Protein AF-A0AAE7JB47-F1 (afdb_monomer_lite)

Structure (mmCIF, N/CA/C/O backbone):
data_AF-A0AAE7JB47-F1
#
_entry.id   AF-A0AAE7JB47-F1
#
loop_
_atom_site.group_PDB
_atom_site.id
_atom_site.type_symbol
_atom_site.label_atom_id
_atom_site.label_alt_id
_atom_site.label_comp_id
_atom_site.label_asym_id
_atom_site.label_entity_id
_atom_site.label_seq_id
_atom_site.pdbx_PDB_ins_code
_atom_site.Cartn_x
_atom_site.Cartn_y
_atom_site.Cartn_z
_atom_site.occupancy
_atom_site.B_iso_or_equiv
_atom_site.auth_seq_id
_atom_site.auth_comp_id
_atom_site.auth_asym_id
_atom_site.auth_atom_id
_atom_site.pdbx_PDB_model_num
ATOM 1 N N . MET A 1 1 ? -37.575 -37.099 -42.382 1.00 38.69 1 MET A N 1
ATOM 2 C CA . MET A 1 1 ? -36.194 -36.947 -41.872 1.00 38.69 1 MET A CA 1
ATOM 3 C C . MET A 1 1 ? -36.056 -35.566 -41.233 1.00 38.69 1 MET A C 1
ATOM 5 O O . MET A 1 1 ? -36.176 -34.596 -41.972 1.00 38.69 1 MET A O 1
ATOM 9 N N . PRO A 1 2 ? -35.868 -35.431 -39.909 1.00 48.88 2 PRO A N 1
ATOM 10 C CA . PRO A 1 2 ? -35.585 -34.140 -39.285 1.00 48.88 2 PRO A CA 1
ATOM 11 C C . PRO A 1 2 ? -34.068 -33.882 -39.241 1.00 48.88 2 PRO A C 1
ATOM 13 O O . PRO A 1 2 ? -33.280 -34.767 -38.904 1.00 48.88 2 PRO A O 1
ATOM 16 N N . ARG A 1 3 ? -33.650 -32.672 -39.628 1.00 50.38 3 ARG A N 1
ATOM 17 C CA . ARG A 1 3 ? -32.245 -32.236 -39.617 1.00 50.38 3 ARG A CA 1
ATOM 18 C C . ARG A 1 3 ? -31.847 -31.877 -38.180 1.00 50.38 3 ARG A C 1
ATOM 20 O O . ARG A 1 3 ? -32.556 -31.137 -37.510 1.00 50.38 3 ARG A O 1
ATOM 27 N N . ARG A 1 4 ? -30.726 -32.448 -37.726 1.00 49.97 4 ARG A N 1
ATOM 28 C CA . ARG A 1 4 ? -30.128 -32.291 -36.389 1.00 49.97 4 ARG A CA 1
ATOM 29 C C . ARG A 1 4 ? -29.899 -30.815 -36.052 1.00 49.97 4 ARG A C 1
ATOM 31 O O . ARG A 1 4 ? -29.204 -30.122 -36.791 1.00 49.97 4 ARG A O 1
ATOM 38 N N . SER A 1 5 ? -30.421 -30.379 -34.909 1.00 48.28 5 SER A N 1
ATOM 39 C CA . SER A 1 5 ? -30.042 -29.131 -34.249 1.00 48.28 5 SER A CA 1
ATOM 40 C C . SER A 1 5 ? -28.578 -29.227 -33.819 1.00 48.28 5 SER A C 1
ATOM 42 O O . SER A 1 5 ? -28.243 -29.974 -32.898 1.00 48.28 5 SER A O 1
ATOM 44 N N . ALA A 1 6 ? -27.689 -28.509 -34.501 1.00 50.94 6 ALA A N 1
ATOM 45 C CA . ALA A 1 6 ? -26.329 -28.315 -34.024 1.00 50.94 6 ALA A CA 1
ATOM 46 C C . ALA A 1 6 ? -26.372 -27.330 -32.848 1.00 50.94 6 ALA A C 1
ATOM 48 O O . ALA A 1 6 ? -26.719 -26.161 -33.005 1.00 50.94 6 ALA A O 1
ATOM 49 N N . LYS A 1 7 ? -26.068 -27.851 -31.657 1.00 47.66 7 LYS A N 1
ATOM 50 C CA . LYS A 1 7 ? -25.787 -27.113 -30.425 1.00 47.66 7 LYS A CA 1
ATOM 51 C C . LYS A 1 7 ? -24.705 -26.067 -30.726 1.00 47.66 7 LYS A C 1
ATOM 53 O O . LYS A 1 7 ? -23.560 -26.436 -30.966 1.00 47.66 7 LYS A O 1
ATOM 58 N N . SER A 1 8 ? -25.079 -24.788 -30.739 1.00 44.97 8 SER A N 1
ATOM 59 C CA . SER A 1 8 ? -24.120 -23.684 -30.798 1.00 44.97 8 SER A CA 1
ATOM 60 C C . SER A 1 8 ? -23.264 -23.745 -29.537 1.00 44.97 8 SER A C 1
ATOM 62 O O . SER A 1 8 ? -23.787 -23.656 -28.425 1.00 44.97 8 SER A O 1
ATOM 64 N N . ALA A 1 9 ? -21.973 -24.001 -29.722 1.00 52.44 9 ALA A N 1
ATOM 65 C CA . ALA A 1 9 ? -20.974 -23.950 -28.672 1.00 52.44 9 ALA A CA 1
ATOM 66 C C . ALA A 1 9 ? -20.920 -22.522 -28.107 1.00 52.44 9 ALA A C 1
ATOM 68 O O . ALA A 1 9 ? -20.885 -21.557 -28.870 1.00 52.44 9 ALA A O 1
ATOM 69 N N . ASN A 1 10 ? -20.970 -22.408 -26.779 1.00 53.28 10 ASN A N 1
ATOM 70 C CA . ASN A 1 10 ? -20.734 -21.164 -26.053 1.00 53.28 10 ASN A CA 1
ATOM 71 C C . ASN A 1 10 ? -19.324 -20.661 -26.380 1.00 53.28 10 ASN A C 1
ATOM 73 O O . ASN A 1 10 ? -18.349 -21.365 -26.117 1.00 53.28 10 ASN A O 1
ATOM 77 N N . SER A 1 11 ? -19.229 -19.446 -26.907 1.00 58.06 11 SER A N 1
ATOM 78 C CA . SER A 1 11 ? -17.989 -18.679 -26.950 1.00 58.06 11 SER A CA 1
ATOM 79 C C . SER A 1 11 ? -18.013 -17.719 -25.764 1.00 58.06 11 SER A C 1
ATOM 81 O O . SER A 1 11 ? -18.430 -16.574 -25.917 1.00 58.06 11 SER A O 1
ATOM 83 N N . ASP A 1 12 ? -17.639 -18.188 -24.574 1.00 61.09 12 ASP A N 1
ATOM 84 C CA . ASP A 1 12 ? -17.278 -17.251 -23.507 1.00 61.09 12 ASP A CA 1
ATOM 85 C C . ASP A 1 12 ? -16.010 -16.500 -23.952 1.00 61.09 12 ASP A C 1
ATOM 87 O O . ASP A 1 12 ? -15.048 -17.146 -24.387 1.00 61.09 12 ASP A O 1
ATOM 91 N N . PRO A 1 13 ? -15.982 -15.156 -23.915 1.00 62.62 13 PRO A N 1
ATOM 92 C CA . PRO A 1 13 ? -14.769 -14.415 -24.213 1.00 62.62 13 PRO A CA 1
ATOM 93 C C . PRO A 1 13 ? -13.733 -14.723 -23.127 1.00 62.62 13 PRO A C 1
ATOM 95 O O . PRO A 1 13 ? -13.976 -14.523 -21.939 1.00 62.62 13 PRO A O 1
ATOM 98 N N . SER A 1 14 ? -12.572 -15.234 -23.540 1.00 63.88 14 SER A N 1
ATOM 99 C CA . SER A 1 14 ? -11.430 -15.409 -22.641 1.00 63.88 14 SER A CA 1
ATOM 100 C C . SER A 1 14 ? -11.065 -14.042 -22.034 1.00 63.88 14 SER A C 1
ATOM 102 O O . SER A 1 14 ? -10.967 -13.080 -22.800 1.00 63.88 14 SER A O 1
ATOM 104 N N . PRO A 1 15 ? -10.873 -13.927 -20.705 1.00 71.25 15 PRO A N 1
ATOM 105 C CA . PRO A 1 15 ? -10.675 -12.635 -20.045 1.00 71.25 15 PRO A CA 1
ATOM 106 C C . PRO A 1 15 ? -9.430 -11.907 -20.571 1.00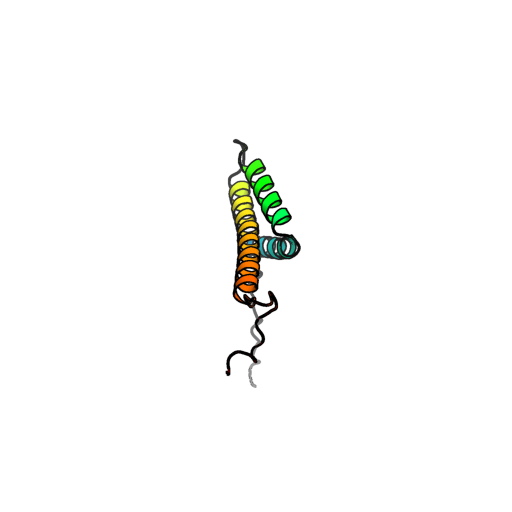 71.25 15 PRO A C 1
ATOM 108 O O . PRO A 1 15 ? -8.427 -12.558 -20.880 1.00 71.25 15 PRO A O 1
ATOM 111 N N . ASP A 1 16 ? -9.477 -10.572 -20.666 1.00 88.12 16 ASP A N 1
ATOM 112 C CA . ASP A 1 16 ? -8.338 -9.744 -21.099 1.00 88.12 16 ASP A CA 1
ATOM 113 C C . ASP A 1 16 ? -7.135 -10.011 -20.165 1.00 88.12 16 ASP A C 1
ATOM 115 O O . ASP A 1 16 ? -7.302 -10.007 -18.941 1.00 88.12 16 ASP A O 1
ATOM 119 N N . PRO A 1 17 ? -5.913 -10.244 -20.685 1.00 88.44 17 PRO A N 1
ATOM 120 C CA . PRO A 1 17 ? -4.727 -10.474 -19.854 1.00 88.44 17 PRO A CA 1
ATOM 121 C C . PRO A 1 17 ? -4.502 -9.411 -18.765 1.00 88.44 17 PRO A C 1
ATOM 123 O O . PRO A 1 17 ? -4.030 -9.735 -17.675 1.00 88.44 17 PRO A O 1
ATOM 126 N N . ARG A 1 18 ? -4.875 -8.151 -19.021 1.00 90.31 18 ARG A N 1
ATOM 127 C CA . ARG A 1 18 ? -4.775 -7.051 -18.046 1.00 90.31 18 ARG A CA 1
ATOM 128 C C . ARG A 1 18 ? -5.775 -7.202 -16.906 1.00 90.31 18 ARG A C 1
ATOM 130 O O . ARG A 1 18 ? -5.466 -6.869 -15.767 1.00 90.31 18 ARG A O 1
ATOM 137 N N . GLU A 1 19 ? -6.969 -7.708 -17.193 1.00 92.12 19 GLU A N 1
ATOM 138 C CA . GLU A 1 19 ? -7.981 -7.983 -16.170 1.00 92.12 19 GLU A CA 1
ATOM 139 C C . GLU A 1 19 ? -7.560 -9.150 -15.280 1.00 92.12 19 GLU A C 1
ATOM 141 O O . GLU A 1 19 ? -7.745 -9.083 -14.066 1.00 92.12 19 GLU A O 1
ATOM 146 N N . GLN A 1 20 ? -6.939 -10.180 -15.863 1.00 94.56 20 GLN A N 1
ATOM 147 C CA . GLN A 1 20 ? -6.385 -11.306 -15.108 1.00 94.56 20 GLN A CA 1
ATOM 148 C C . GLN A 1 20 ? -5.271 -10.847 -14.158 1.00 94.56 20 GLN A C 1
ATOM 150 O O . GLN A 1 20 ? -5.267 -11.217 -12.986 1.00 94.56 20 GLN A O 1
ATOM 155 N N . GLU A 1 21 ? -4.364 -9.993 -14.638 1.00 95.00 21 GLU A N 1
ATOM 156 C CA . GLU A 1 21 ? -3.315 -9.394 -13.810 1.00 95.00 21 GLU A CA 1
ATOM 157 C C . GLU A 1 21 ? -3.903 -8.548 -12.667 1.00 95.00 21 GLU A C 1
ATOM 159 O O . GLU A 1 21 ? -3.533 -8.731 -11.505 1.00 95.00 21 GLU A O 1
ATOM 164 N N . ASN A 1 22 ? -4.877 -7.682 -12.964 1.00 96.12 22 ASN A N 1
ATOM 165 C CA . ASN A 1 22 ? -5.560 -6.884 -11.943 1.00 96.12 22 ASN A CA 1
ATOM 166 C C . ASN A 1 22 ? -6.278 -7.768 -10.908 1.00 96.12 22 ASN A C 1
ATOM 168 O O . ASN A 1 22 ? -6.284 -7.451 -9.719 1.00 96.12 22 ASN A O 1
ATOM 172 N N . ALA A 1 23 ? -6.894 -8.872 -11.340 1.00 96.12 23 ALA A N 1
ATOM 173 C CA . ALA A 1 23 ? -7.554 -9.820 -10.448 1.00 96.12 23 ALA A CA 1
ATOM 174 C C . ALA A 1 23 ? -6.550 -10.498 -9.507 1.00 96.12 23 ALA A C 1
ATOM 176 O O . ALA A 1 23 ? -6.820 -10.605 -8.311 1.00 96.12 23 ALA A O 1
ATOM 177 N N . GLN A 1 24 ? -5.380 -10.888 -10.019 1.00 96.69 24 GLN A N 1
ATOM 178 C CA . GLN A 1 24 ? -4.312 -11.442 -9.192 1.00 96.69 24 GLN A CA 1
ATOM 179 C C . GLN A 1 24 ? -3.834 -10.426 -8.148 1.00 96.69 24 GLN A C 1
ATOM 181 O O . GLN A 1 24 ? -3.769 -10.749 -6.965 1.00 96.69 24 GLN A O 1
ATOM 186 N N . TRP A 1 25 ? -3.585 -9.175 -8.541 1.00 97.44 25 TRP A N 1
ATOM 187 C CA . TRP A 1 25 ? -3.182 -8.143 -7.583 1.00 97.44 25 TRP A CA 1
ATOM 188 C C . TRP A 1 25 ? -4.239 -7.875 -6.521 1.00 97.44 25 TRP A C 1
ATOM 190 O O . TRP A 1 25 ? -3.886 -7.712 -5.360 1.00 97.44 25 TRP A O 1
ATOM 200 N N . ARG A 1 26 ? -5.528 -7.885 -6.874 1.00 97.69 26 ARG A N 1
ATOM 201 C CA . ARG A 1 26 ? -6.608 -7.774 -5.881 1.00 97.69 26 ARG A CA 1
ATOM 202 C C . ARG A 1 26 ? -6.570 -8.918 -4.868 1.00 97.69 26 ARG A C 1
ATOM 204 O O . ARG A 1 26 ? -6.764 -8.674 -3.683 1.00 97.69 26 ARG A O 1
ATOM 211 N N . GLN A 1 27 ? -6.282 -10.146 -5.304 1.00 97.75 27 GLN A N 1
ATOM 212 C CA . GLN A 1 27 ? -6.122 -11.289 -4.396 1.00 97.75 27 GLN A CA 1
ATOM 213 C C . GLN A 1 27 ? -4.890 -11.168 -3.494 1.00 97.75 27 GLN A C 1
ATOM 215 O O . GLN A 1 27 ? -4.924 -11.609 -2.344 1.00 97.75 27 GLN A O 1
ATOM 220 N N . ASP A 1 28 ? -3.801 -10.600 -4.007 1.00 96.56 28 ASP A N 1
ATOM 221 C CA . ASP A 1 28 ? -2.577 -10.398 -3.234 1.00 96.56 28 ASP A CA 1
ATOM 222 C C . ASP A 1 28 ? -2.759 -9.281 -2.201 1.00 96.56 28 ASP A C 1
ATOM 224 O O . ASP A 1 28 ? -2.436 -9.464 -1.028 1.00 96.56 28 ASP A O 1
ATOM 228 N N . VAL A 1 29 ? -3.346 -8.157 -2.617 1.00 97.00 29 VAL A N 1
ATOM 229 C CA . VAL A 1 29 ? -3.608 -6.987 -1.770 1.00 97.00 29 VAL A CA 1
ATOM 230 C C . VAL A 1 29 ? -4.624 -7.287 -0.672 1.00 97.00 29 VAL A C 1
ATOM 232 O O . VAL A 1 29 ? -4.452 -6.809 0.443 1.00 97.00 29 VAL A O 1
ATOM 235 N N . ALA A 1 30 ? -5.612 -8.151 -0.925 1.00 96.81 30 ALA A N 1
ATOM 236 C CA . ALA A 1 30 ? -6.597 -8.560 0.080 1.00 96.81 30 ALA A CA 1
ATOM 237 C C . ALA A 1 30 ? -5.983 -9.199 1.343 1.00 96.81 30 ALA A C 1
ATOM 239 O O . ALA A 1 30 ? -6.659 -9.308 2.363 1.00 96.81 30 ALA A O 1
ATOM 240 N N . LYS A 1 31 ? -4.720 -9.641 1.284 1.00 97.00 31 LYS A N 1
ATOM 241 C CA . LYS A 1 31 ? -3.988 -10.232 2.416 1.00 97.00 31 LYS A CA 1
ATOM 242 C C . LYS A 1 31 ? -3.175 -9.208 3.210 1.00 97.00 31 LYS A C 1
ATOM 244 O O . LYS A 1 31 ? -2.620 -9.571 4.241 1.00 97.00 31 LYS A O 1
ATOM 249 N N . LEU A 1 32 ? -3.061 -7.977 2.716 1.00 98.00 32 LEU A N 1
ATOM 250 C CA . LEU A 1 32 ? -2.248 -6.931 3.321 1.00 98.00 32 LEU A CA 1
ATOM 251 C C . LEU A 1 32 ? -3.046 -6.162 4.371 1.00 98.00 32 LEU A C 1
ATOM 253 O O . LEU A 1 32 ? -4.228 -5.859 4.187 1.00 98.00 32 LEU A O 1
ATOM 257 N N . SER A 1 33 ? -2.366 -5.787 5.447 1.00 98.31 33 SER A N 1
ATOM 258 C CA . SER A 1 33 ? -2.832 -4.748 6.360 1.00 98.31 33 SER A CA 1
ATOM 259 C C . SER A 1 33 ? -2.807 -3.365 5.696 1.00 98.31 33 SER A C 1
ATOM 261 O O . SER A 1 33 ? -2.225 -3.172 4.625 1.00 98.31 33 SER A O 1
ATOM 263 N N . TYR A 1 34 ? -3.426 -2.381 6.353 1.00 98.00 34 TYR A N 1
ATOM 264 C CA . TYR A 1 34 ? -3.416 -0.991 5.892 1.00 98.00 34 TYR A CA 1
ATOM 265 C C . TYR A 1 34 ? -1.985 -0.461 5.714 1.00 98.00 34 TYR A C 1
ATOM 267 O O . TYR A 1 34 ? -1.660 0.099 4.670 1.00 98.00 34 TYR A O 1
ATOM 275 N N . GLU A 1 35 ? -1.120 -0.680 6.708 1.00 98.00 35 GLU A N 1
ATOM 276 C CA . GLU A 1 35 ? 0.266 -0.202 6.683 1.00 98.00 35 GLU A CA 1
ATOM 277 C C . GLU A 1 35 ? 1.073 -0.866 5.563 1.00 98.00 35 GLU A C 1
ATOM 279 O O . GLU A 1 35 ? 1.801 -0.189 4.840 1.00 98.00 35 GLU A O 1
ATOM 284 N N . GLU A 1 36 ? 0.903 -2.173 5.355 1.00 98.31 36 GLU A N 1
ATOM 285 C CA . GLU A 1 36 ? 1.592 -2.895 4.280 1.00 98.31 36 GLU A CA 1
ATOM 286 C C . GLU A 1 36 ? 1.123 -2.451 2.890 1.00 98.31 36 GLU A C 1
ATOM 288 O O . GLU A 1 36 ? 1.943 -2.300 1.981 1.00 98.31 36 GLU A O 1
ATOM 293 N N . ALA A 1 37 ? -0.181 -2.226 2.708 1.00 98.06 37 ALA A N 1
ATOM 294 C CA . ALA A 1 37 ? -0.731 -1.744 1.445 1.00 98.06 37 ALA A CA 1
ATOM 295 C C . ALA A 1 37 ? -0.276 -0.310 1.135 1.00 98.06 37 ALA A C 1
ATOM 297 O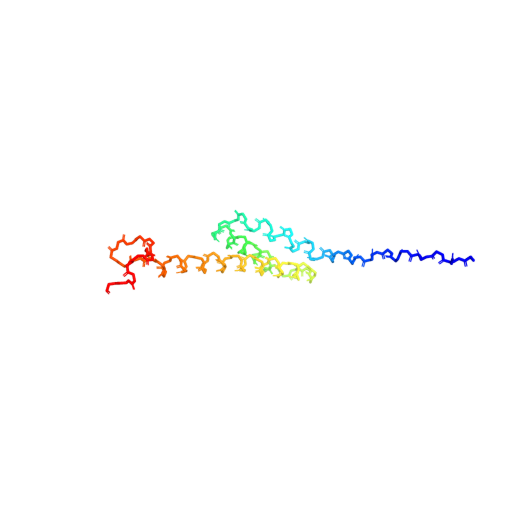 O . ALA A 1 37 ? 0.096 -0.021 -0.005 1.00 98.06 37 ALA A O 1
ATOM 298 N N . LEU A 1 38 ? -0.237 0.565 2.146 1.00 97.94 38 LEU A N 1
ATOM 299 C CA . LEU A 1 38 ? 0.272 1.928 2.009 1.00 97.94 38 LEU A CA 1
ATOM 300 C C . LEU A 1 38 ? 1.771 1.933 1.681 1.00 97.94 38 LEU A C 1
ATOM 302 O O . LEU A 1 38 ? 2.182 2.564 0.711 1.00 97.94 38 LEU A O 1
ATOM 306 N N . GLN A 1 39 ? 2.571 1.144 2.401 1.00 98.12 39 GLN A N 1
ATOM 307 C CA . GLN A 1 39 ? 4.002 1.007 2.131 1.00 98.12 39 GLN A CA 1
ATOM 308 C C . GLN A 1 39 ? 4.265 0.471 0.715 1.00 98.12 39 GLN A C 1
ATOM 310 O O . GLN A 1 39 ? 5.189 0.918 0.035 1.00 98.12 39 GLN A O 1
ATOM 315 N N . ALA A 1 40 ? 3.460 -0.483 0.241 1.00 97.19 40 ALA A N 1
ATOM 316 C CA . ALA A 1 40 ? 3.570 -0.990 -1.122 1.00 97.19 40 ALA A CA 1
ATOM 317 C C . ALA A 1 40 ? 3.247 0.089 -2.172 1.00 97.19 40 ALA A C 1
ATOM 319 O O . ALA A 1 40 ? 3.907 0.137 -3.214 1.00 97.19 40 ALA A O 1
ATOM 320 N N . ALA A 1 41 ? 2.281 0.970 -1.895 1.00 96.25 41 ALA A N 1
ATOM 321 C CA . ALA A 1 41 ? 1.984 2.122 -2.743 1.00 96.25 41 ALA A CA 1
ATOM 322 C C . ALA A 1 41 ? 3.142 3.136 -2.758 1.00 96.25 41 ALA A C 1
ATOM 324 O O . ALA A 1 41 ? 3.520 3.5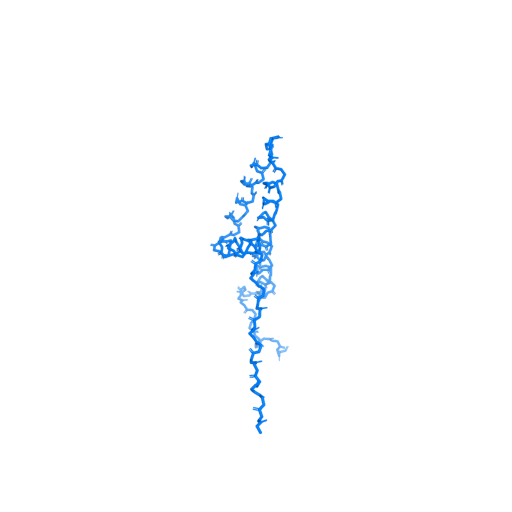99 -3.834 1.00 96.25 41 ALA A O 1
ATOM 325 N N . ASP A 1 42 ? 3.763 3.417 -1.612 1.00 95.94 42 ASP A N 1
ATOM 326 C CA . ASP A 1 42 ? 4.915 4.324 -1.521 1.00 95.94 42 ASP A CA 1
ATOM 327 C C . ASP A 1 42 ? 6.141 3.789 -2.268 1.00 95.94 42 ASP A C 1
ATOM 329 O O . ASP A 1 42 ? 6.830 4.533 -2.971 1.00 95.94 42 ASP A O 1
ATOM 333 N N . LEU A 1 43 ? 6.402 2.482 -2.176 1.00 95.44 43 LEU A N 1
ATOM 334 C CA . LEU A 1 43 ? 7.461 1.830 -2.949 1.00 95.44 43 LEU A CA 1
ATOM 335 C C . LEU A 1 43 ? 7.189 1.912 -4.455 1.00 95.44 43 LEU A C 1
ATOM 337 O O . LEU A 1 43 ? 8.104 2.177 -5.236 1.00 95.44 43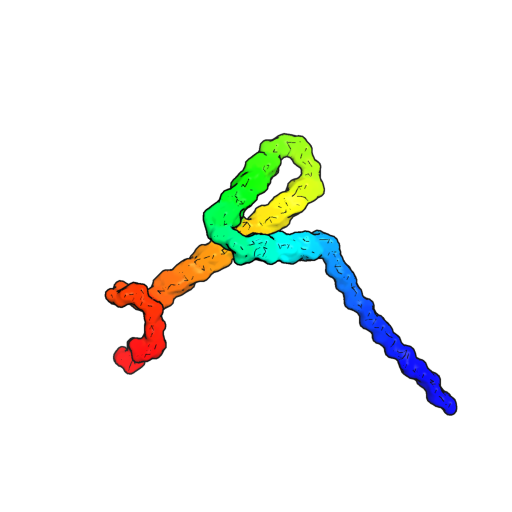 LEU A O 1
ATOM 341 N N . LEU A 1 44 ? 5.932 1.726 -4.867 1.00 94.12 44 LEU A N 1
ATOM 342 C CA . LEU A 1 44 ? 5.528 1.863 -6.263 1.00 94.12 44 LEU A CA 1
ATOM 343 C C . LEU A 1 44 ? 5.691 3.304 -6.758 1.00 94.12 44 LEU A C 1
ATOM 345 O O . LEU A 1 44 ? 6.172 3.519 -7.868 1.00 94.12 44 LEU A O 1
ATOM 349 N N . LEU A 1 45 ? 5.339 4.290 -5.932 1.00 91.31 45 LEU A N 1
ATOM 350 C CA . LEU A 1 45 ? 5.519 5.702 -6.250 1.00 91.31 45 LEU A CA 1
ATOM 351 C C . LEU A 1 45 ? 7.002 6.076 -6.338 1.00 91.31 45 LEU A C 1
ATOM 353 O O . LEU A 1 45 ? 7.397 6.776 -7.264 1.00 91.31 45 LEU A O 1
ATOM 357 N N . SER A 1 46 ? 7.827 5.567 -5.423 1.00 91.12 46 SER A N 1
ATOM 358 C CA . SER A 1 46 ? 9.281 5.770 -5.439 1.00 91.12 46 SER A CA 1
ATOM 359 C C . SER A 1 46 ? 9.906 5.200 -6.712 1.00 91.12 46 SER A C 1
ATOM 361 O O . SER A 1 46 ? 10.783 5.818 -7.307 1.00 91.12 46 SER A O 1
ATOM 363 N N . HIS A 1 47 ? 9.415 4.044 -7.174 1.00 88.19 47 HIS A N 1
ATOM 364 C CA . HIS A 1 47 ? 9.805 3.481 -8.467 1.00 88.19 47 HIS A CA 1
ATOM 365 C C . HIS A 1 47 ? 9.392 4.389 -9.629 1.00 88.19 47 HIS A C 1
ATOM 367 O O . HIS A 1 47 ? 10.186 4.575 -10.546 1.00 88.19 47 HIS A O 1
ATOM 373 N N . LEU A 1 48 ? 8.194 4.986 -9.562 1.00 86.06 48 LEU A N 1
ATOM 374 C CA . LEU A 1 48 ? 7.639 5.876 -10.588 1.00 86.06 48 LEU A CA 1
ATOM 375 C C . LEU A 1 48 ? 8.308 7.250 -10.707 1.00 86.06 48 LEU A C 1
ATOM 377 O O . LEU A 1 48 ? 8.136 7.920 -11.719 1.00 86.06 48 LEU A O 1
ATOM 381 N N . GLN A 1 49 ? 9.057 7.674 -9.695 1.00 84.56 49 GLN A N 1
ATOM 382 C CA . GLN A 1 49 ? 9.752 8.963 -9.687 1.00 84.56 49 GLN A CA 1
ATOM 383 C C . GLN A 1 49 ? 11.067 8.955 -10.484 1.00 84.56 49 GLN A C 1
ATOM 385 O O . GLN A 1 49 ? 11.735 9.982 -10.555 1.00 84.56 49 GLN A O 1
ATOM 390 N N . ASN A 1 50 ? 11.445 7.825 -11.087 1.00 84.88 50 ASN A N 1
ATOM 391 C CA . ASN A 1 50 ? 12.595 7.752 -11.984 1.00 84.88 50 ASN A CA 1
ATOM 392 C C . ASN A 1 50 ? 12.241 8.323 -13.371 1.00 84.88 50 ASN A C 1
ATOM 394 O O . ASN A 1 50 ? 11.205 7.983 -13.938 1.00 84.88 50 ASN A O 1
ATOM 398 N N . ASP A 1 51 ? 13.123 9.142 -13.948 1.00 76.44 51 ASP A N 1
ATOM 399 C CA . ASP A 1 51 ? 12.840 9.897 -15.183 1.00 76.44 51 ASP A CA 1
ATOM 400 C C . ASP A 1 51 ? 12.768 9.037 -16.469 1.00 76.44 51 ASP A C 1
ATOM 402 O O . ASP A 1 51 ? 12.279 9.503 -17.497 1.00 76.44 51 ASP A O 1
ATOM 406 N N . ASP A 1 52 ? 13.199 7.770 -16.420 1.00 86.31 52 ASP A N 1
ATOM 407 C CA . ASP A 1 52 ? 13.377 6.899 -17.598 1.00 86.31 52 ASP A CA 1
ATOM 408 C C . ASP A 1 52 ? 12.353 5.746 -17.705 1.00 86.31 52 ASP A C 1
ATOM 410 O O . ASP A 1 52 ? 12.636 4.684 -18.268 1.00 86.31 52 ASP A O 1
ATOM 414 N N . ILE A 1 53 ? 11.144 5.910 -17.162 1.00 87.69 53 ILE A N 1
ATOM 415 C CA . ILE A 1 53 ? 10.157 4.817 -17.105 1.00 87.69 53 ILE A CA 1
ATOM 416 C C . ILE A 1 53 ? 9.366 4.692 -18.416 1.00 87.69 53 ILE A C 1
ATOM 418 O O . ILE A 1 53 ? 8.747 5.660 -18.869 1.00 87.69 53 ILE A O 1
ATOM 422 N N . PRO A 1 54 ? 9.290 3.488 -19.019 1.00 91.50 54 PRO A N 1
ATOM 423 C CA . PRO A 1 54 ? 8.457 3.253 -20.193 1.00 91.50 54 PRO A CA 1
ATOM 424 C C . PRO A 1 54 ? 6.966 3.499 -19.920 1.00 91.50 54 PRO A C 1
ATOM 426 O O . PRO A 1 54 ? 6.428 3.083 -18.896 1.00 91.50 54 PRO A O 1
ATOM 429 N N . LEU A 1 55 ? 6.242 4.064 -20.894 1.00 89.50 55 LEU A N 1
ATOM 430 C CA . LEU A 1 55 ? 4.806 4.365 -20.763 1.00 89.50 55 LEU A CA 1
ATOM 431 C C . LEU A 1 55 ? 3.954 3.145 -20.362 1.00 89.50 55 LEU A C 1
ATOM 433 O O . LEU A 1 55 ? 3.041 3.265 -19.549 1.00 89.50 55 LEU A O 1
ATOM 437 N N . ALA A 1 56 ? 4.258 1.966 -20.909 1.00 90.38 56 ALA A N 1
ATOM 438 C CA . ALA A 1 56 ? 3.543 0.734 -20.570 1.00 90.38 56 ALA A CA 1
ATOM 439 C C . ALA A 1 56 ? 3.725 0.341 -19.093 1.00 90.38 56 ALA A C 1
ATOM 441 O O . ALA A 1 56 ? 2.815 -0.205 -18.470 1.00 90.38 56 ALA A O 1
ATOM 442 N N . GLU A 1 57 ? 4.892 0.633 -18.522 1.00 90.44 57 GLU A N 1
ATOM 443 C CA . GLU A 1 57 ? 5.178 0.395 -17.112 1.00 90.44 57 GLU A CA 1
ATOM 444 C C . GLU A 1 57 ? 4.490 1.433 -16.225 1.00 90.44 57 GLU A C 1
ATOM 446 O O . GLU A 1 57 ? 3.918 1.063 -15.202 1.00 90.44 57 GLU A O 1
ATOM 451 N N . LEU A 1 58 ? 4.430 2.692 -16.668 1.00 91.06 58 LEU A N 1
ATOM 452 C CA . LEU A 1 58 ? 3.650 3.737 -16.007 1.00 91.06 58 LEU A CA 1
ATOM 453 C C . LEU A 1 58 ? 2.158 3.374 -15.935 1.00 91.06 58 LEU A C 1
ATOM 455 O O . LEU A 1 58 ? 1.555 3.463 -14.869 1.00 91.06 58 LEU A O 1
ATOM 459 N N . GLU A 1 59 ? 1.565 2.906 -17.037 1.00 92.25 59 GLU A N 1
ATOM 460 C CA . GLU A 1 59 ? 0.163 2.460 -17.073 1.00 92.25 59 GLU A CA 1
ATOM 461 C C . GLU A 1 59 ? -0.076 1.280 -16.115 1.00 92.25 59 GLU A C 1
ATOM 463 O O . GLU A 1 59 ? -1.061 1.243 -15.372 1.00 92.25 59 GLU A O 1
ATOM 468 N N . ARG A 1 60 ? 0.851 0.316 -16.106 1.00 94.31 60 ARG A N 1
ATOM 469 C CA . ARG A 1 60 ? 0.800 -0.863 -15.237 1.00 94.31 60 ARG A CA 1
ATOM 470 C C . ARG A 1 60 ? 0.897 -0.483 -13.758 1.00 94.31 60 ARG A C 1
ATOM 472 O O . ARG A 1 60 ? 0.090 -0.948 -12.954 1.00 94.31 60 ARG A O 1
ATOM 479 N N . ALA A 1 61 ? 1.853 0.372 -13.409 1.00 93.12 61 ALA A N 1
ATOM 480 C CA . ALA A 1 61 ? 2.052 0.873 -12.058 1.00 93.12 61 ALA A CA 1
ATOM 481 C C . ALA A 1 61 ? 0.870 1.733 -11.597 1.00 93.12 61 ALA A C 1
ATOM 483 O O . ALA A 1 61 ? 0.404 1.566 -10.476 1.00 93.12 61 ALA A O 1
ATOM 484 N N . HIS A 1 62 ? 0.304 2.570 -12.469 1.00 93.06 62 HIS A N 1
ATOM 485 C CA . HIS A 1 62 ? -0.899 3.339 -12.156 1.00 93.06 62 HIS A CA 1
ATOM 486 C C . HIS A 1 62 ? -2.068 2.427 -11.753 1.00 93.06 62 HIS A C 1
ATOM 488 O O . HIS A 1 62 ? -2.642 2.609 -10.681 1.00 93.06 62 HIS A O 1
ATOM 494 N N . ARG A 1 63 ? -2.382 1.395 -12.554 1.00 95.44 63 ARG A N 1
ATOM 495 C CA . ARG A 1 63 ? -3.440 0.422 -12.211 1.00 95.44 63 ARG A CA 1
ATOM 496 C C . ARG A 1 63 ? -3.183 -0.274 -10.878 1.00 95.44 63 ARG A C 1
ATOM 498 O O . ARG A 1 63 ? -4.088 -0.411 -10.060 1.00 95.44 63 ARG A O 1
ATOM 505 N N . ARG A 1 64 ? -1.946 -0.718 -10.654 1.00 97.06 64 ARG A N 1
ATOM 506 C CA . ARG A 1 64 ? -1.575 -1.404 -9.414 1.00 97.06 64 ARG A CA 1
ATOM 507 C C . ARG A 1 64 ? -1.669 -0.474 -8.200 1.00 97.06 64 ARG A C 1
ATOM 509 O O . ARG A 1 64 ? -2.158 -0.893 -7.157 1.00 97.06 64 ARG A O 1
ATOM 516 N N . GLY A 1 65 ? -1.267 0.787 -8.351 1.00 96.44 65 GLY A N 1
ATOM 517 C CA . GLY A 1 65 ? -1.413 1.829 -7.335 1.00 96.44 65 GLY A CA 1
ATOM 518 C C . GLY A 1 65 ? -2.873 2.087 -6.971 1.00 96.44 65 GLY A C 1
ATOM 519 O O . GLY A 1 65 ? -3.200 2.139 -5.790 1.00 96.44 65 GLY A O 1
ATOM 520 N N . GLN A 1 66 ? -3.767 2.153 -7.964 1.00 96.94 66 GLN A N 1
ATOM 521 C CA . GLN A 1 66 ? -5.209 2.274 -7.717 1.00 96.94 66 GLN A CA 1
ATOM 522 C C . GLN A 1 66 ? -5.737 1.118 -6.862 1.00 96.94 66 GLN A C 1
ATOM 524 O O . GLN A 1 6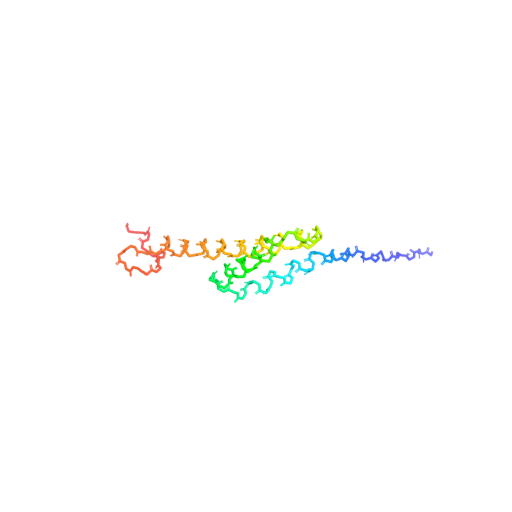6 ? -6.456 1.364 -5.902 1.00 96.94 66 GLN A O 1
ATOM 529 N N . ILE A 1 67 ? -5.321 -0.121 -7.140 1.00 98.25 67 ILE A N 1
ATOM 530 C CA . ILE A 1 67 ? -5.740 -1.293 -6.356 1.00 98.25 67 ILE A CA 1
ATOM 531 C C . ILE A 1 67 ? -5.247 -1.211 -4.902 1.00 98.25 67 ILE A C 1
ATOM 533 O O . ILE A 1 67 ? -6.011 -1.523 -3.988 1.00 98.25 67 ILE A O 1
ATOM 537 N N . TYR A 1 68 ? -4.005 -0.771 -4.662 1.00 98.25 68 TYR A N 1
ATOM 538 C CA . TYR A 1 68 ? -3.510 -0.556 -3.296 1.00 98.25 68 TYR A CA 1
ATOM 539 C C . TYR A 1 68 ? -4.345 0.496 -2.554 1.00 98.25 68 TYR A C 1
ATOM 541 O O . TYR A 1 68 ? -4.772 0.260 -1.425 1.00 98.25 68 TYR A O 1
ATOM 549 N N . LEU A 1 69 ? -4.627 1.632 -3.198 1.00 97.94 69 LEU A N 1
ATOM 550 C CA . LEU A 1 69 ? -5.391 2.724 -2.590 1.00 97.94 69 LEU A CA 1
ATOM 551 C C . LEU A 1 69 ? -6.864 2.361 -2.352 1.00 97.94 69 LEU A C 1
ATOM 553 O O . LEU A 1 69 ? -7.413 2.719 -1.311 1.00 97.94 69 LEU A O 1
ATOM 557 N N . GLU A 1 70 ? -7.493 1.620 -3.268 1.00 98.25 70 GLU A N 1
ATOM 558 C CA . GLU A 1 70 ? -8.849 1.080 -3.098 1.00 98.25 70 GLU A CA 1
ATOM 559 C C . GLU A 1 70 ? -8.939 0.190 -1.851 1.00 98.25 70 GLU A C 1
ATOM 561 O O . GLU A 1 70 ? -9.881 0.314 -1.066 1.00 98.25 70 GLU A O 1
ATOM 566 N N . HIS A 1 71 ? -7.941 -0.670 -1.626 1.00 98.25 71 HIS A N 1
ATOM 567 C CA . HIS A 1 71 ? -7.884 -1.521 -0.437 1.00 98.25 71 HIS A CA 1
ATOM 568 C C . HIS A 1 71 ? -7.677 -0.721 0.848 1.00 98.25 71 HIS A C 1
ATOM 570 O O . HIS A 1 71 ? -8.397 -0.934 1.823 1.00 98.25 71 HIS A O 1
ATOM 576 N N . CYS A 1 72 ? -6.755 0.246 0.845 1.00 98.25 72 CYS A N 1
ATOM 577 C CA . CYS A 1 72 ? -6.560 1.146 1.983 1.00 98.25 72 CYS A CA 1
ATOM 578 C C . CYS A 1 72 ? -7.864 1.861 2.357 1.00 98.25 72 CYS A C 1
ATOM 580 O O . CYS A 1 72 ? -8.243 1.887 3.528 1.00 98.25 72 CYS A O 1
ATOM 582 N N . HIS A 1 73 ? -8.580 2.391 1.362 1.00 98.25 73 HIS A N 1
ATOM 583 C CA . HIS A 1 73 ? -9.874 3.029 1.574 1.00 98.25 73 HIS A CA 1
ATOM 584 C C . HIS A 1 73 ? -10.900 2.047 2.155 1.00 98.25 73 HIS A C 1
ATOM 586 O O . HIS A 1 73 ? -11.579 2.375 3.123 1.00 98.25 73 HIS A O 1
ATOM 592 N N . ALA A 1 74 ? -10.986 0.825 1.622 1.00 98.19 74 ALA A N 1
ATOM 593 C CA . ALA A 1 74 ? -11.908 -0.191 2.123 1.00 98.19 74 ALA A CA 1
ATOM 594 C C . ALA A 1 74 ? -11.648 -0.564 3.593 1.00 98.19 74 ALA A C 1
ATOM 596 O O . ALA A 1 74 ? -12.603 -0.773 4.342 1.00 98.19 74 ALA A O 1
ATOM 597 N N . LEU A 1 75 ? -10.383 -0.641 4.019 1.00 97.94 75 LEU A N 1
ATOM 598 C CA . LEU A 1 75 ? -10.022 -0.893 5.418 1.00 97.94 75 LEU A CA 1
ATOM 599 C C . LEU A 1 75 ? -10.420 0.274 6.330 1.00 97.94 75 LEU A C 1
ATOM 601 O O . LEU A 1 75 ? -10.975 0.047 7.404 1.00 97.94 75 LEU A O 1
ATOM 605 N N . LEU A 1 76 ? -10.191 1.515 5.892 1.00 97.94 76 LEU A N 1
ATOM 606 C CA . LEU A 1 76 ? -10.599 2.700 6.647 1.00 97.94 76 LEU A CA 1
ATOM 607 C C . LEU A 1 76 ? -12.121 2.807 6.765 1.00 97.94 76 LEU A C 1
ATOM 609 O O . LEU A 1 76 ? -12.613 3.069 7.857 1.00 97.94 76 LEU A O 1
ATOM 613 N N . SER A 1 77 ? -12.873 2.534 5.695 1.00 97.38 77 SER A N 1
ATOM 614 C CA . SER A 1 77 ? -14.341 2.527 5.744 1.00 97.38 77 SER A CA 1
ATOM 615 C C . SER A 1 77 ? -14.884 1.458 6.698 1.00 97.38 77 SER A C 1
ATOM 617 O O . SER A 1 77 ? -15.847 1.704 7.418 1.00 97.38 77 SER A O 1
ATOM 619 N N . GLN A 1 78 ? -14.262 0.275 6.746 1.00 95.75 78 GLN A N 1
ATOM 620 C CA . GLN A 1 78 ? -14.633 -0.771 7.708 1.00 95.75 78 GLN A CA 1
ATOM 621 C C . GLN A 1 78 ? -14.359 -0.339 9.151 1.00 95.75 78 GLN A C 1
ATOM 623 O O . GLN A 1 78 ? -15.181 -0.586 10.035 1.00 95.75 78 GLN A O 1
ATOM 628 N N . LEU A 1 79 ? -13.224 0.320 9.393 1.00 95.44 79 LEU A N 1
ATOM 629 C CA . LEU A 1 79 ? -12.887 0.853 10.708 1.00 95.44 79 LEU A CA 1
ATOM 630 C C . LEU A 1 79 ? -13.855 1.967 11.124 1.00 95.44 79 LEU A C 1
ATOM 632 O O . LEU A 1 79 ? -14.359 1.941 12.242 1.00 95.44 79 LEU A O 1
ATOM 636 N N . GLU A 1 80 ? -14.147 2.910 10.228 1.00 95.25 80 GLU A N 1
ATOM 637 C CA . GLU A 1 80 ? -15.117 3.984 10.457 1.00 95.25 80 GLU A CA 1
ATOM 638 C C . GLU A 1 80 ? -16.486 3.415 10.834 1.00 95.25 80 GLU A C 1
ATOM 640 O O . GLU A 1 80 ? -17.046 3.797 11.860 1.00 95.25 80 GLU A O 1
ATOM 645 N N . GLN A 1 81 ? -16.983 2.442 10.065 1.00 92.69 81 GLN A N 1
ATOM 646 C CA . GLN A 1 81 ? -18.250 1.779 10.361 1.00 92.69 81 GLN A CA 1
ATOM 647 C C . GLN A 1 81 ? -18.214 1.081 11.724 1.00 92.69 81 GLN A C 1
ATOM 649 O O . GLN A 1 81 ? -19.149 1.219 12.508 1.00 92.69 81 GLN A O 1
ATOM 654 N N . SER A 1 82 ? -17.113 0.391 12.034 1.00 90.00 82 SER A N 1
ATOM 655 C CA . SER A 1 82 ? -16.943 -0.280 13.325 1.00 90.00 82 SER A CA 1
ATOM 656 C C . SER A 1 82 ? -17.021 0.713 14.481 1.00 90.00 82 SER A C 1
ATOM 658 O O . SER A 1 82 ? -17.665 0.419 15.477 1.00 90.00 82 SER A O 1
ATOM 660 N N . VAL A 1 83 ? -16.409 1.896 14.345 1.00 90.62 83 VAL A N 1
ATOM 661 C CA . VAL A 1 83 ? -16.450 2.959 15.361 1.00 90.62 83 VAL A CA 1
ATOM 662 C C . VAL A 1 83 ? -17.851 3.560 15.497 1.00 90.62 83 VAL A C 1
ATOM 664 O O . VAL A 1 83 ? -18.284 3.816 16.616 1.00 90.62 83 VAL A O 1
ATOM 667 N N . LEU A 1 84 ? -18.575 3.767 14.392 1.00 89.69 84 LEU A N 1
ATOM 668 C CA . LEU A 1 84 ? -19.952 4.283 14.414 1.00 89.69 84 LEU A CA 1
ATOM 669 C C . LEU A 1 84 ? -20.944 3.323 15.085 1.00 89.69 84 LEU A C 1
ATOM 671 O O . LEU A 1 84 ? -21.956 3.764 15.628 1.00 89.69 84 LEU A O 1
ATOM 675 N N . GLU A 1 85 ? -20.666 2.023 15.035 1.00 89.75 85 GLU A N 1
ATOM 676 C CA . GLU A 1 85 ? -21.478 0.977 15.659 1.00 89.75 85 GLU A CA 1
ATOM 677 C C . GLU A 1 85 ? -21.126 0.729 17.134 1.00 89.75 85 GLU A C 1
ATOM 679 O O . GLU A 1 85 ? -21.808 -0.061 17.792 1.00 89.75 85 GLU A O 1
ATOM 684 N N . LEU A 1 86 ? -20.099 1.394 17.676 1.00 88.31 86 LEU A N 1
ATOM 685 C CA . LEU A 1 86 ? -19.785 1.311 19.100 1.00 88.31 86 LEU A CA 1
ATOM 686 C C . LEU A 1 86 ? -20.813 2.081 19.928 1.00 88.31 86 LEU A C 1
ATOM 688 O O . LEU A 1 86 ? -21.185 3.216 19.626 1.00 88.31 86 LEU A O 1
ATOM 692 N N . ASP A 1 87 ? -21.231 1.466 21.024 1.00 77.06 87 ASP A N 1
ATOM 693 C CA . ASP A 1 87 ? -21.961 2.136 22.083 1.00 77.06 87 ASP A CA 1
ATOM 694 C C . ASP A 1 87 ? -21.027 3.076 22.866 1.00 77.06 87 ASP A C 1
ATOM 696 O O . ASP A 1 87 ? -19.945 2.683 23.310 1.00 77.06 87 ASP A O 1
ATOM 700 N N . SER A 1 88 ? -21.441 4.332 23.032 1.00 75.38 88 SER A N 1
ATOM 701 C CA . SER A 1 88 ? -20.603 5.387 23.614 1.00 75.38 88 SER A CA 1
ATOM 702 C C . SER A 1 88 ? -20.299 5.195 25.104 1.00 75.38 88 SER A C 1
ATOM 704 O O . SER A 1 88 ? -19.288 5.718 25.570 1.00 75.38 88 SER A O 1
ATOM 706 N N . ASP A 1 89 ? -21.148 4.481 25.849 1.00 74.19 89 ASP A N 1
ATOM 707 C CA . ASP A 1 89 ? -20.985 4.277 27.296 1.00 74.19 89 ASP A CA 1
ATOM 708 C C . ASP A 1 89 ? -20.207 2.995 27.618 1.00 74.19 89 ASP A C 1
ATOM 710 O O . ASP A 1 89 ? -19.458 2.936 28.595 1.00 74.19 89 ASP A O 1
ATOM 714 N N . THR A 1 90 ? -20.355 1.960 26.791 1.00 77.25 90 THR A N 1
ATOM 715 C CA . THR A 1 90 ? -19.767 0.635 27.042 1.00 77.25 90 THR A CA 1
ATOM 716 C C . THR A 1 90 ? -18.584 0.298 26.137 1.00 77.25 90 THR A C 1
ATOM 718 O O . THR A 1 90 ? -17.845 -0.642 26.434 1.00 77.25 90 THR A O 1
ATOM 721 N N . MET A 1 91 ? -18.384 1.051 25.047 1.00 70.94 91 MET A N 1
ATOM 722 C CA . MET A 1 91 ? -17.452 0.733 23.954 1.00 70.94 91 MET A CA 1
ATOM 723 C C . MET A 1 91 ? -17.611 -0.701 23.417 1.00 70.94 91 MET A C 1
ATOM 725 O O . MET A 1 91 ? -16.667 -1.285 22.882 1.00 70.94 91 MET A O 1
ATOM 729 N N . ALA A 1 92 ? -18.801 -1.281 23.577 1.00 73.25 92 ALA A N 1
ATOM 730 C CA . ALA A 1 92 ? -19.191 -2.552 22.988 1.00 73.25 92 ALA A CA 1
ATOM 731 C C . ALA A 1 92 ? -19.930 -2.306 21.666 1.00 73.25 92 ALA A C 1
ATOM 733 O O . ALA A 1 92 ? -20.394 -1.197 21.406 1.00 73.25 92 ALA A O 1
ATOM 734 N N . ALA A 1 93 ? -20.056 -3.334 20.826 1.00 69.12 93 ALA A N 1
ATOM 735 C CA . ALA A 1 93 ? -20.954 -3.257 19.677 1.00 69.12 93 ALA A CA 1
ATOM 736 C C . ALA A 1 93 ? -22.382 -2.966 20.162 1.00 69.12 93 ALA A C 1
ATOM 738 O O . ALA A 1 93 ? -22.857 -3.608 21.099 1.00 69.12 93 ALA A O 1
ATOM 739 N N . LYS A 1 94 ? -23.052 -1.993 19.538 1.00 62.94 94 LYS A N 1
ATOM 740 C CA . LYS A 1 94 ? -24.413 -1.587 19.887 1.00 62.94 94 LYS A CA 1
ATOM 741 C C . LYS A 1 94 ? -25.384 -2.750 19.690 1.00 62.94 94 LYS A C 1
ATOM 743 O O . LYS A 1 94 ? -25.756 -3.082 18.565 1.00 62.94 94 LYS A O 1
ATOM 748 N N . ASP A 1 95 ? -25.801 -3.367 20.791 1.00 63.59 95 ASP A N 1
ATOM 749 C CA . ASP A 1 95 ? -26.771 -4.455 20.756 1.00 63.59 95 ASP A CA 1
ATOM 750 C C . ASP A 1 95 ? -28.129 -3.953 20.222 1.00 63.59 95 ASP A C 1
ATOM 752 O O . ASP A 1 95 ? -28.634 -2.914 20.664 1.00 63.59 95 ASP A O 1
ATOM 756 N N . PRO A 1 96 ? -28.801 -4.699 19.325 1.00 58.97 96 PRO A N 1
ATOM 757 C CA . PRO A 1 96 ? -30.107 -4.309 18.787 1.00 58.97 96 PRO A CA 1
ATOM 758 C C . PRO A 1 96 ? -31.241 -4.323 19.831 1.00 58.97 96 PRO A C 1
ATOM 760 O O . PRO A 1 96 ? -32.364 -3.941 19.510 1.00 58.97 96 PRO A O 1
ATOM 763 N N . ALA A 1 97 ? -30.980 -4.767 21.066 1.00 60.59 97 ALA A N 1
ATOM 764 C CA . ALA A 1 97 ? -31.967 -4.841 22.142 1.00 60.59 97 ALA A CA 1
ATOM 765 C C . ALA A 1 97 ? -32.205 -3.501 22.868 1.00 60.59 97 ALA A C 1
ATOM 767 O O . ALA A 1 97 ? -33.247 -3.341 23.502 1.00 60.59 97 ALA A O 1
ATOM 768 N N . ASP A 1 98 ? -31.284 -2.538 22.762 1.00 55.03 98 ASP A N 1
ATOM 769 C CA . ASP A 1 98 ? -31.359 -1.275 23.518 1.00 55.03 98 ASP A CA 1
ATOM 770 C C . ASP A 1 98 ? -32.130 -0.159 22.779 1.00 55.03 98 ASP A C 1
ATOM 772 O O . ASP A 1 98 ? -32.418 0.903 23.319 1.00 55.03 98 ASP A O 1
ATOM 776 N N . ALA A 1 99 ? -32.548 -0.400 21.531 1.00 58.00 99 ALA A N 1
ATOM 777 C CA . ALA A 1 99 ? -33.295 0.569 20.719 1.00 58.00 99 ALA A CA 1
ATOM 778 C C . ALA A 1 99 ? -34.816 0.613 21.009 1.00 58.00 99 ALA A C 1
ATOM 780 O O . ALA A 1 99 ? -35.561 1.237 20.251 1.00 58.00 99 ALA A O 1
ATOM 781 N N . THR A 1 100 ? -35.296 -0.059 22.064 1.00 52.03 100 THR A N 1
ATOM 782 C CA . THR A 1 100 ? -36.737 -0.201 22.375 1.00 52.03 100 THR A CA 1
ATOM 783 C C . THR A 1 100 ? -37.182 0.304 23.755 1.00 52.03 100 THR A C 1
ATOM 785 O O . THR A 1 100 ? -38.281 -0.048 24.183 1.00 52.03 100 THR A O 1
ATOM 788 N N . ALA A 1 101 ? -36.392 1.134 24.442 1.00 42.50 101 ALA A N 1
ATOM 789 C CA . ALA A 1 101 ? -36.789 1.750 25.717 1.00 42.50 101 ALA A CA 1
ATOM 790 C C . ALA A 1 101 ? -37.183 3.229 25.571 1.00 42.50 101 ALA A C 1
ATOM 792 O O . ALA A 1 101 ? -36.450 3.978 24.888 1.00 42.50 101 ALA A O 1
#

pLDDT: mean 83.65, std 17.39, range [38.69, 98.31]

Sequence (101 aa):
MPRRSAKSANSDPSPDPREQENAQWRQDVAKLSYEEALQAADLLLSHLQNDDIPLAELERAHRRGQIYLEHCHALLSQLEQSVLELDSDTMAAKDPADATA

Secondary structure (DSSP, 8-state):
-PPP-------PPPPPHHHHHHHHHHHHHTT--HHHHHHHHHHHHHHHTSTT--HHHHHHHHH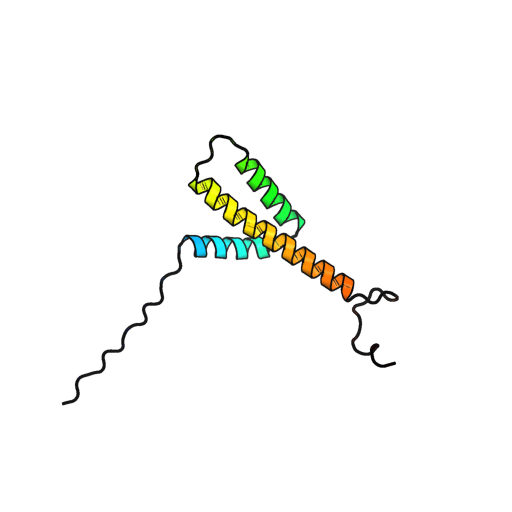HHHHHHHHHHHHHHHHHHHHHTB-TTT-SB--TTGGG-

Foldseek 3Di:
DDDDDDDDDDDDPDDDPLVVVLVVLLVVLVPDDLVRLVVVLVVLVVVVPDPDDDPVSVVSSVSSSVSSVVSNVVNVVVVVVLQVQADPPPRDGNDPPVPPD

Radius of gyration: 23.62 Å; chains: 1; bounding box: 50×47×69 Å